Protein AF-A0A2M7T6A9-F1 (afdb_monomer)

Foldseek 3Di:
DKDKDWAAAQDFQQLAKDKDKDFDPLAPQQNQQKWKAWPVRHTFDWDWGDPDGRIIMIITGPRDGTRDMTMMDIDGNDPPHGRDPPDCVNVSRVVNVPDDDD

Sequence (102 aa):
MIITVTEPIGLKRVDEPVEVAFTSDKVKPQGEDIRVTDENDIEIPCQVKVIGAGSYKISFFAQAEPYSTRNYHLYFNNPSALKPDYGAMYSALDNQAKTWQT

Solvent-accessible surface area (backbone atoms only — not comparable to full-atom values): 6118 Å² total; per-residue (Å²): 88,83,46,79,49,71,35,86,82,59,52,74,40,55,90,47,70,44,77,48,75,52,74,46,89,59,49,50,95,70,41,34,29,58,44,41,19,42,86,84,70,49,77,45,69,65,44,68,44,73,79,51,94,48,26,40,35,37,37,31,60,67,60,33,46,51,63,33,73,49,55,31,38,46,46,60,62,41,92,85,50,63,64,80,84,63,68,75,57,54,62,52,53,72,67,57,71,80,66,83,84,133

Organism: NCBI:txid1973895

Mean predicted aligned error: 6.65 Å

Radius of gyration: 13.57 Å; Cα contacts (8 Å, |Δi|>4): 205; chains: 1; bounding box: 34×26×33 Å

pLDDT: mean 83.26, std 14.89, range [32.94, 94.75]

Structure (mmCIF, N/CA/C/O backbone):
data_AF-A0A2M7T6A9-F1
#
_entry.id   AF-A0A2M7T6A9-F1
#
loop_
_atom_site.group_PDB
_atom_site.id
_atom_site.type_symbol
_atom_site.label_atom_id
_atom_site.label_alt_id
_atom_site.label_comp_id
_atom_site.label_asym_id
_atom_site.label_entity_id
_atom_site.label_seq_id
_atom_site.pdbx_PDB_ins_code
_atom_site.Cartn_x
_atom_site.Cartn_y
_atom_site.Cartn_z
_atom_site.occupancy
_atom_site.B_iso_or_equiv
_atom_site.auth_seq_id
_atom_site.auth_comp_id
_atom_site.auth_asym_id
_atom_site.auth_atom_id
_atom_site.pdbx_PDB_model_num
ATOM 1 N N . MET A 1 1 ? -7.876 5.430 -2.610 1.00 89.31 1 MET A N 1
ATOM 2 C CA . MET A 1 1 ? -6.840 6.462 -2.876 1.00 89.31 1 MET A CA 1
ATOM 3 C C . MET A 1 1 ? -5.893 5.911 -3.932 1.00 89.31 1 MET A C 1
ATOM 5 O O . MET A 1 1 ? -5.686 4.708 -3.926 1.00 89.31 1 MET A O 1
ATOM 9 N N . ILE A 1 2 ? -5.368 6.739 -4.839 1.00 90.94 2 ILE A N 1
ATOM 10 C CA . ILE A 1 2 ? -4.418 6.299 -5.877 1.00 90.94 2 ILE A CA 1
ATOM 11 C C . ILE A 1 2 ? -3.000 6.682 -5.443 1.00 90.94 2 ILE A C 1
ATOM 13 O O . ILE A 1 2 ? -2.791 7.791 -4.951 1.00 90.94 2 ILE A O 1
ATOM 17 N N . ILE A 1 3 ? -2.052 5.764 -5.611 1.00 89.75 3 ILE A N 1
ATOM 18 C CA . ILE A 1 3 ? -0.621 5.957 -5.375 1.00 89.75 3 ILE A CA 1
ATOM 19 C C . ILE A 1 3 ? 0.086 5.753 -6.714 1.00 89.75 3 ILE A C 1
ATOM 21 O O . ILE A 1 3 ? 0.054 4.657 -7.266 1.00 89.75 3 ILE A O 1
ATOM 25 N N . THR A 1 4 ? 0.732 6.792 -7.232 1.00 89.62 4 THR A N 1
ATOM 26 C CA . THR A 1 4 ? 1.494 6.713 -8.484 1.00 89.62 4 THR A CA 1
ATOM 27 C C . THR A 1 4 ? 2.976 6.578 -8.164 1.00 89.62 4 THR A C 1
ATOM 29 O O . THR A 1 4 ? 3.549 7.440 -7.498 1.00 89.62 4 THR A O 1
ATOM 32 N N . VAL A 1 5 ? 3.596 5.501 -8.643 1.00 85.88 5 VAL A N 1
ATOM 33 C CA . VAL A 1 5 ? 5.030 5.237 -8.497 1.00 85.88 5 VAL A CA 1
ATOM 34 C C . VAL A 1 5 ? 5.675 5.326 -9.872 1.00 85.88 5 VAL A C 1
ATOM 36 O O . VAL A 1 5 ? 5.260 4.635 -10.799 1.00 85.88 5 VAL A O 1
ATOM 39 N N . THR A 1 6 ? 6.695 6.170 -10.001 1.00 87.81 6 THR A N 1
ATOM 40 C CA . THR A 1 6 ? 7.451 6.349 -11.245 1.00 87.81 6 THR A CA 1
ATOM 41 C C . THR A 1 6 ? 8.903 5.963 -11.019 1.00 87.81 6 THR A C 1
ATOM 43 O O . THR A 1 6 ? 9.532 6.458 -10.085 1.00 87.81 6 THR A O 1
ATOM 46 N N . GLU A 1 7 ? 9.437 5.116 -11.894 1.00 86.81 7 GLU A N 1
ATOM 47 C CA . GLU A 1 7 ? 10.857 4.787 -11.973 1.00 86.81 7 GLU A CA 1
ATOM 48 C C . GLU A 1 7 ? 11.509 5.684 -13.038 1.00 86.81 7 GLU A C 1
ATOM 50 O O . GLU A 1 7 ? 11.184 5.556 -14.217 1.00 86.81 7 GLU A O 1
ATOM 55 N N . PRO A 1 8 ? 12.374 6.643 -12.661 1.00 84.25 8 PRO A N 1
ATOM 56 C CA . PRO A 1 8 ? 12.853 7.641 -13.610 1.00 84.25 8 PRO A CA 1
ATOM 57 C C . PRO A 1 8 ? 14.231 7.330 -14.207 1.00 84.25 8 PRO A C 1
ATOM 59 O O . PRO A 1 8 ? 14.657 8.051 -15.109 1.00 84.25 8 PRO A O 1
ATOM 62 N N . ILE A 1 9 ? 14.964 6.327 -13.702 1.00 84.88 9 ILE A N 1
ATOM 63 C CA . ILE A 1 9 ? 16.390 6.140 -14.023 1.00 84.88 9 ILE A CA 1
ATOM 64 C C . ILE A 1 9 ? 16.711 4.850 -14.784 1.00 84.88 9 ILE A C 1
ATOM 66 O O . ILE A 1 9 ? 17.884 4.558 -15.009 1.00 84.88 9 ILE A O 1
ATOM 70 N N . GLY A 1 10 ? 15.703 4.109 -15.236 1.00 85.25 10 GLY A N 1
ATOM 71 C CA . GLY A 1 10 ? 15.871 2.932 -16.081 1.00 85.25 10 GLY A CA 1
ATOM 72 C C . GLY A 1 10 ? 16.300 1.680 -15.325 1.00 85.25 10 GLY A C 1
ATOM 73 O O . GLY A 1 10 ? 16.876 0.774 -15.928 1.00 85.25 10 GLY A O 1
ATOM 74 N N . LEU A 1 11 ? 16.058 1.617 -14.015 1.00 83.12 11 LEU A N 1
ATOM 75 C CA . LEU A 1 11 ? 16.402 0.460 -13.195 1.00 83.12 11 LEU A CA 1
ATOM 76 C C . LEU A 1 11 ? 15.178 -0.391 -12.884 1.00 83.12 11 LEU A C 1
ATOM 78 O O . LEU A 1 11 ? 14.092 0.111 -12.621 1.00 83.12 11 LEU A O 1
ATOM 82 N N . LYS A 1 12 ? 15.377 -1.709 -12.848 1.00 83.25 12 LYS A N 1
ATOM 83 C CA . LYS A 1 12 ? 14.363 -2.635 -12.352 1.00 83.25 12 LYS A CA 1
ATOM 84 C C . LYS A 1 12 ? 14.397 -2.647 -10.825 1.00 83.25 12 LYS A C 1
ATOM 86 O O . LYS A 1 12 ? 15.380 -3.099 -10.242 1.00 83.25 12 LYS A O 1
ATOM 91 N N . ARG A 1 13 ? 13.324 -2.174 -10.190 1.00 77.06 13 ARG A N 1
ATOM 92 C CA . ARG A 1 13 ? 13.193 -2.032 -8.730 1.00 77.06 13 ARG A CA 1
ATOM 93 C C . ARG A 1 13 ? 12.034 -2.885 -8.226 1.00 77.06 13 ARG A C 1
ATOM 95 O O . ARG A 1 13 ? 10.938 -2.395 -7.955 1.00 77.06 13 ARG A O 1
ATOM 102 N N . VAL A 1 14 ? 12.269 -4.195 -8.167 1.00 78.75 14 VAL A N 1
ATOM 103 C CA . VAL A 1 14 ? 11.262 -5.174 -7.717 1.00 78.75 14 VAL A CA 1
ATOM 104 C C . VAL A 1 14 ? 11.345 -5.500 -6.230 1.00 78.75 14 VAL A C 1
ATOM 106 O O . VAL A 1 14 ? 10.320 -5.824 -5.640 1.00 78.75 14 VAL A O 1
ATOM 109 N N . ASP A 1 15 ? 12.521 -5.322 -5.628 1.00 75.50 15 ASP A N 1
ATOM 110 C CA . ASP A 1 15 ? 12.798 -5.618 -4.215 1.00 75.50 15 ASP A CA 1
ATOM 111 C C . ASP A 1 15 ? 12.989 -4.342 -3.377 1.00 75.50 15 ASP A C 1
ATOM 113 O O . ASP A 1 15 ? 13.540 -4.382 -2.279 1.00 75.50 15 ASP A O 1
ATOM 117 N N . GLU A 1 16 ? 12.572 -3.185 -3.900 1.00 75.50 16 GLU A N 1
ATOM 118 C CA . GLU A 1 16 ? 12.612 -1.917 -3.170 1.00 75.50 16 GLU A CA 1
ATOM 119 C C . GLU A 1 16 ? 11.213 -1.577 -2.634 1.00 75.50 16 GLU A C 1
ATOM 121 O O . GLU A 1 16 ? 10.263 -1.474 -3.422 1.00 75.50 16 GLU A O 1
ATOM 126 N N . PRO A 1 17 ? 11.049 -1.419 -1.307 1.00 84.19 17 PRO A N 1
ATOM 127 C CA . PRO A 1 17 ? 9.767 -1.052 -0.738 1.00 84.19 17 PRO A CA 1
ATOM 128 C C . PRO A 1 17 ? 9.476 0.431 -0.984 1.00 84.19 17 PRO A C 1
ATOM 130 O O . PRO A 1 17 ? 10.326 1.299 -0.793 1.00 84.19 17 PRO A O 1
ATOM 133 N N . VAL A 1 18 ? 8.237 0.725 -1.353 1.00 87.88 18 VAL A N 1
ATOM 134 C CA . VAL A 1 18 ? 7.676 2.073 -1.381 1.00 87.88 18 VAL A CA 1
ATOM 135 C C . VAL A 1 18 ? 6.962 2.320 -0.065 1.00 87.88 18 VAL A C 1
ATOM 137 O O . VAL A 1 18 ? 6.149 1.498 0.356 1.00 87.88 18 VAL A O 1
ATOM 140 N N . GLU A 1 19 ? 7.243 3.460 0.566 1.00 91.12 19 GLU A N 1
ATOM 141 C CA . GLU A 1 19 ? 6.530 3.920 1.756 1.00 91.12 19 GLU A CA 1
ATOM 142 C C . GLU A 1 19 ? 5.531 5.026 1.406 1.00 91.12 19 GLU A C 1
ATOM 144 O O . GLU A 1 19 ? 5.864 6.002 0.735 1.00 91.12 19 GLU A O 1
ATOM 149 N N . VAL A 1 20 ? 4.307 4.910 1.916 1.00 90.69 20 VAL A N 1
ATOM 150 C CA . VAL A 1 20 ? 3.254 5.917 1.772 1.00 90.69 20 VAL A CA 1
ATOM 151 C C . VAL A 1 20 ? 2.688 6.240 3.144 1.00 90.69 20 VAL A C 1
ATOM 153 O O . VAL A 1 20 ? 2.184 5.362 3.841 1.00 90.69 20 VAL A O 1
ATOM 156 N N . ALA A 1 21 ? 2.751 7.511 3.533 1.00 93.44 21 ALA A N 1
ATOM 157 C CA . ALA A 1 21 ? 2.122 8.008 4.749 1.00 93.44 21 ALA A CA 1
ATOM 158 C C . ALA A 1 21 ? 0.845 8.778 4.407 1.00 93.44 21 ALA A C 1
ATOM 160 O O . ALA A 1 21 ? 0.831 9.594 3.486 1.00 93.44 21 ALA A O 1
ATOM 161 N N . PHE A 1 22 ? -0.225 8.536 5.157 1.00 92.69 22 PHE A N 1
ATOM 162 C CA . PHE A 1 22 ? -1.489 9.246 4.990 1.00 92.69 22 PHE A CA 1
ATOM 163 C C . PHE A 1 22 ? -2.267 9.310 6.307 1.00 92.69 22 PHE A C 1
ATOM 165 O O . PHE A 1 22 ? -1.963 8.597 7.269 1.00 92.69 22 PHE A O 1
ATOM 172 N N . THR A 1 23 ? -3.279 10.175 6.345 1.00 93.50 23 THR A N 1
ATOM 173 C CA . THR A 1 23 ? -4.183 10.321 7.486 1.00 93.50 23 THR A CA 1
ATOM 174 C C . THR A 1 23 ? -5.619 9.985 7.097 1.00 93.50 23 THR A C 1
ATOM 176 O O . THR A 1 23 ? -6.069 10.296 5.992 1.00 93.50 23 THR A O 1
ATOM 179 N N . SER A 1 24 ? -6.346 9.312 7.989 1.00 93.38 24 SER A N 1
ATOM 180 C CA . SER A 1 24 ? -7.762 8.998 7.812 1.00 93.38 24 SER A CA 1
ATOM 181 C C . SER A 1 24 ? -8.434 8.648 9.140 1.00 93.38 24 SER A C 1
ATOM 183 O O . SER A 1 24 ? -7.874 7.935 9.966 1.00 93.38 24 SER A O 1
ATOM 185 N N . ASP A 1 25 ? -9.667 9.113 9.312 1.00 92.25 25 ASP A N 1
ATOM 186 C CA . ASP A 1 25 ? -10.582 8.776 10.407 1.00 92.25 25 ASP A CA 1
ATOM 187 C C . ASP A 1 25 ? -11.459 7.545 10.107 1.00 92.25 25 ASP A C 1
ATOM 189 O O . ASP A 1 25 ? -12.185 7.066 10.976 1.00 92.25 25 ASP A O 1
ATOM 193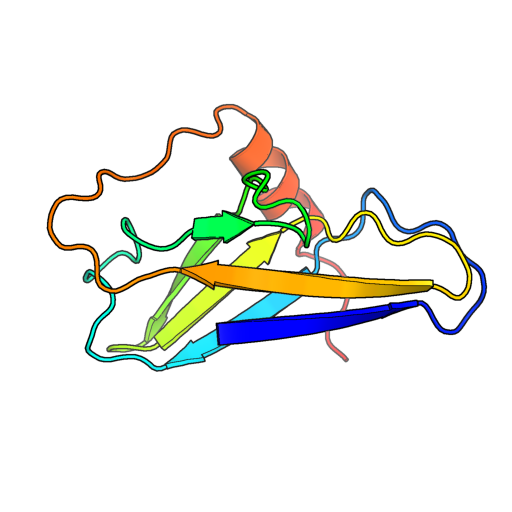 N N . LYS A 1 26 ? -11.396 7.030 8.874 1.00 92.50 26 LYS A N 1
ATOM 194 C CA . LYS A 1 26 ? -12.217 5.909 8.381 1.00 92.50 26 LYS A CA 1
ATOM 195 C C . LYS A 1 26 ? -11.507 4.561 8.426 1.00 92.50 26 LYS A C 1
ATOM 197 O O . LYS A 1 26 ? -12.120 3.532 8.159 1.00 92.50 26 LYS A O 1
ATOM 202 N N . VAL A 1 27 ? -10.211 4.576 8.705 1.00 92.25 27 VAL A N 1
ATOM 203 C CA . VAL A 1 27 ? -9.379 3.381 8.819 1.00 92.25 27 VAL A CA 1
ATOM 204 C C . VAL A 1 27 ? -9.550 2.799 10.220 1.00 92.25 27 VAL A C 1
ATOM 206 O O . VAL A 1 27 ? -9.688 3.534 11.200 1.00 92.25 27 VAL A O 1
ATOM 209 N N . LYS A 1 28 ? -9.518 1.470 10.345 1.00 91.25 28 LYS A N 1
ATOM 210 C CA . LYS A 1 28 ? -9.550 0.828 11.663 1.00 91.25 28 LYS A CA 1
ATOM 211 C C . LYS A 1 28 ? -8.359 1.262 12.535 1.00 91.25 28 LYS A C 1
ATOM 213 O O . LYS A 1 28 ? -7.304 1.623 12.009 1.00 91.25 28 LYS A O 1
ATOM 218 N N . PRO A 1 29 ? -8.460 1.192 13.876 1.00 87.88 29 PRO A N 1
ATOM 219 C CA . PRO A 1 29 ? -7.406 1.680 14.769 1.00 87.88 29 PRO A CA 1
ATOM 220 C C . PRO A 1 29 ? -6.005 1.122 14.486 1.00 87.88 29 PRO A C 1
ATOM 222 O O . PRO A 1 29 ? -5.030 1.827 14.716 1.00 87.88 29 PRO A O 1
ATOM 225 N N . GLN A 1 30 ? -5.895 -0.107 13.966 1.00 88.25 30 GLN A N 1
ATOM 226 C CA . GLN A 1 30 ? -4.613 -0.730 13.613 1.00 88.25 30 GLN A CA 1
ATOM 227 C C . GLN A 1 30 ? -4.392 -0.864 12.099 1.00 88.25 30 GLN A C 1
ATOM 229 O O . GLN A 1 30 ? -3.476 -1.562 11.668 1.00 88.25 30 GLN A O 1
ATOM 234 N N . GLY A 1 31 ? -5.226 -0.211 11.284 1.00 87.81 31 GLY A N 1
ATOM 235 C CA . GLY A 1 31 ? -5.141 -0.275 9.827 1.00 87.81 31 GLY A CA 1
ATOM 236 C C . GLY A 1 31 ? -5.436 -1.656 9.244 1.00 87.81 31 GLY A C 1
ATOM 237 O O . GLY A 1 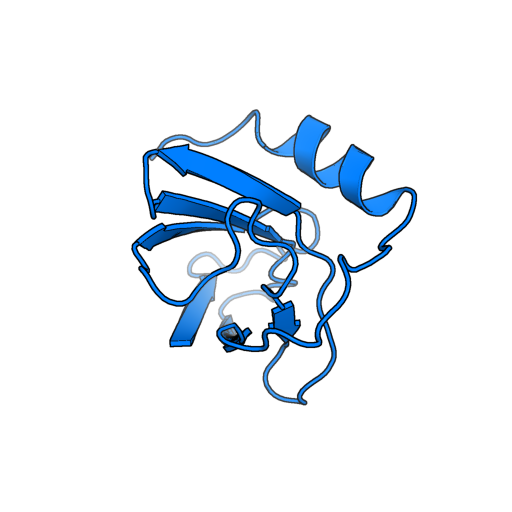31 ? -4.944 -1.990 8.172 1.00 87.81 31 GLY A O 1
ATOM 238 N N . GLU A 1 32 ? -6.216 -2.479 9.949 1.00 90.56 32 GLU A N 1
ATOM 239 C CA . GLU A 1 32 ? -6.493 -3.871 9.567 1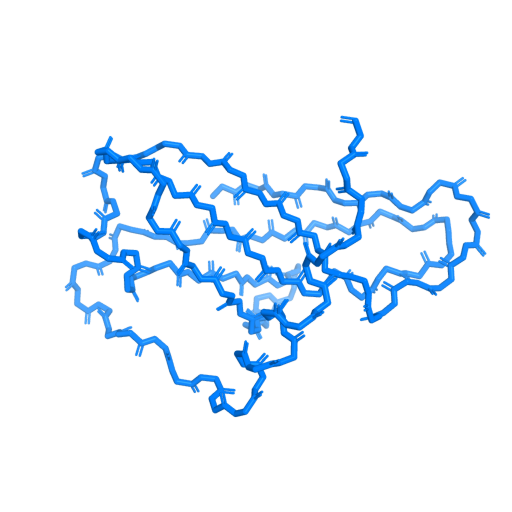.00 90.56 32 GLU A CA 1
ATOM 240 C C . GLU A 1 32 ? -7.303 -3.991 8.268 1.00 90.56 32 GLU A C 1
ATOM 242 O O . GLU A 1 32 ? -7.250 -5.013 7.586 1.00 90.56 32 GLU A O 1
ATOM 247 N N . ASP A 1 33 ? -8.059 -2.954 7.922 1.00 93.50 33 ASP A N 1
ATOM 248 C CA . ASP A 1 33 ? -8.887 -2.881 6.721 1.00 93.50 33 ASP A CA 1
ATOM 249 C C . ASP A 1 33 ? -8.161 -2.277 5.511 1.00 93.50 33 ASP A C 1
ATOM 251 O O . ASP A 1 33 ? -8.743 -2.222 4.430 1.00 93.50 33 ASP A O 1
ATOM 255 N N . ILE A 1 34 ? -6.903 -1.851 5.669 1.00 93.44 34 ILE A N 1
ATOM 256 C CA . ILE A 1 34 ? -6.104 -1.322 4.564 1.00 93.44 34 ILE A CA 1
ATOM 257 C C . ILE A 1 34 ? -5.719 -2.452 3.604 1.00 93.44 34 ILE A C 1
ATOM 259 O O . ILE A 1 34 ? -5.253 -3.511 4.031 1.00 93.44 34 ILE A O 1
ATOM 263 N N . ARG A 1 35 ? -5.893 -2.210 2.302 1.00 93.88 35 ARG A N 1
ATOM 264 C CA . ARG A 1 35 ? -5.440 -3.067 1.199 1.00 93.88 35 ARG A CA 1
ATOM 265 C C . ARG A 1 35 ? -4.778 -2.242 0.115 1.00 93.88 35 ARG A C 1
ATOM 267 O O . ARG A 1 35 ? -5.267 -1.162 -0.210 1.00 93.88 35 ARG A O 1
ATOM 274 N N . VAL A 1 36 ? -3.708 -2.776 -0.459 1.00 93.62 36 VAL A N 1
ATOM 275 C CA . VAL A 1 36 ? -3.075 -2.235 -1.663 1.00 93.62 36 VAL A CA 1
ATOM 276 C C . VAL A 1 36 ? -3.365 -3.194 -2.808 1.00 93.62 36 VAL A C 1
ATOM 278 O O . VAL A 1 36 ? -3.194 -4.396 -2.639 1.00 93.62 36 VAL A O 1
ATOM 281 N N . THR A 1 37 ? -3.787 -2.692 -3.962 1.00 94.19 37 THR A N 1
ATOM 282 C CA . THR A 1 37 ? -3.848 -3.475 -5.203 1.00 94.19 37 THR A CA 1
ATOM 283 C C . THR A 1 37 ? -3.081 -2.777 -6.315 1.00 94.19 37 THR A C 1
ATOM 285 O O . THR A 1 37 ? -2.826 -1.572 -6.239 1.00 94.19 37 THR A O 1
ATOM 288 N N . ASP A 1 38 ? -2.723 -3.521 -7.355 1.00 92.06 38 ASP A N 1
ATOM 289 C CA . ASP A 1 38 ? -2.250 -2.947 -8.614 1.00 92.06 38 ASP A CA 1
ATOM 290 C C . ASP A 1 38 ? -3.418 -2.469 -9.507 1.00 92.06 38 ASP A C 1
ATOM 292 O O . ASP A 1 38 ? -4.585 -2.440 -9.096 1.00 92.06 38 ASP A O 1
ATOM 296 N N . GLU A 1 39 ? -3.094 -2.080 -10.742 1.00 90.81 39 GLU A N 1
ATOM 297 C CA . GLU A 1 39 ? -4.049 -1.630 -11.767 1.00 90.81 39 GLU A CA 1
ATOM 298 C C . GLU A 1 39 ? -5.005 -2.734 -12.252 1.00 90.81 39 GLU A C 1
ATOM 300 O O . GLU A 1 39 ? -6.015 -2.425 -12.879 1.00 90.81 39 GLU A O 1
ATOM 305 N N . ASN A 1 40 ? -4.705 -4.003 -11.958 1.00 91.69 40 ASN A N 1
ATOM 306 C CA . ASN A 1 40 ? -5.527 -5.163 -12.302 1.00 91.69 40 ASN A CA 1
ATOM 307 C C . ASN A 1 40 ? -6.350 -5.663 -11.102 1.00 91.69 40 ASN A C 1
ATOM 309 O O . ASN A 1 40 ? -6.868 -6.780 -11.143 1.00 91.69 40 ASN A O 1
ATOM 313 N N . ASP A 1 41 ? -6.433 -4.868 -10.028 1.00 91.50 41 ASP A N 1
ATOM 314 C CA . ASP A 1 41 ? -7.073 -5.220 -8.756 1.00 91.50 41 ASP A CA 1
ATOM 315 C C . ASP A 1 41 ? -6.484 -6.484 -8.094 1.00 91.50 41 ASP A C 1
ATOM 317 O O . ASP A 1 41 ? -7.132 -7.146 -7.280 1.00 91.50 41 ASP A O 1
ATOM 321 N N . ILE A 1 42 ? -5.222 -6.808 -8.397 1.00 91.69 42 ILE A N 1
ATOM 322 C CA . ILE A 1 42 ? -4.483 -7.874 -7.717 1.00 91.69 42 ILE A CA 1
ATOM 323 C C . ILE A 1 42 ? -3.929 -7.310 -6.412 1.00 91.69 42 ILE A C 1
ATOM 325 O O . ILE A 1 42 ? -3.210 -6.310 -6.409 1.00 91.69 42 ILE A O 1
ATOM 329 N N . GLU A 1 43 ? -4.255 -7.957 -5.293 1.00 90.69 43 GLU A N 1
ATOM 330 C CA . GLU A 1 43 ? -3.797 -7.541 -3.968 1.00 90.69 43 GLU A CA 1
ATOM 331 C C . GLU A 1 43 ? -2.274 -7.668 -3.832 1.00 90.69 43 GLU A C 1
ATOM 333 O O . GLU A 1 43 ? -1.685 -8.723 -4.075 1.00 90.69 43 GLU A O 1
ATOM 338 N N . ILE A 1 44 ? -1.643 -6.572 -3.413 1.00 90.50 44 ILE A N 1
ATOM 339 C CA . ILE A 1 44 ? -0.212 -6.469 -3.168 1.00 90.50 44 ILE A CA 1
ATOM 340 C C . ILE A 1 44 ? 0.029 -6.556 -1.659 1.00 90.50 44 ILE A C 1
ATOM 342 O O . ILE A 1 44 ? -0.491 -5.725 -0.907 1.00 90.50 44 ILE A O 1
ATOM 346 N N . PRO A 1 45 ? 0.847 -7.518 -1.202 1.00 90.81 45 PRO A N 1
ATOM 347 C CA . PRO A 1 45 ? 1.254 -7.614 0.191 1.00 90.81 45 PRO A CA 1
ATOM 348 C C . PRO A 1 45 ? 1.834 -6.296 0.704 1.00 90.81 45 PRO A C 1
ATOM 350 O O . PRO A 1 45 ? 2.778 -5.745 0.131 1.00 90.81 45 PRO A O 1
ATOM 353 N N . CYS A 1 46 ? 1.277 -5.804 1.808 1.00 90.00 46 CYS A N 1
ATOM 354 C CA . CYS A 1 46 ? 1.689 -4.543 2.403 1.00 90.00 46 CYS A CA 1
ATOM 355 C C . CYS A 1 46 ? 1.828 -4.641 3.922 1.00 90.00 46 CYS A C 1
ATOM 357 O O . CYS A 1 46 ? 1.059 -5.319 4.612 1.00 90.00 46 CYS A O 1
ATOM 359 N N . GLN A 1 47 ? 2.781 -3.888 4.455 1.00 90.19 47 GLN A N 1
ATOM 360 C CA . GLN A 1 47 ? 2.924 -3.646 5.877 1.00 90.19 47 GLN A CA 1
ATOM 361 C C . GLN A 1 47 ? 2.264 -2.329 6.247 1.00 90.19 47 GLN A C 1
ATOM 363 O O . GLN A 1 47 ? 2.503 -1.311 5.610 1.00 90.19 47 GLN A O 1
ATOM 368 N N . VAL A 1 48 ? 1.455 -2.348 7.302 1.00 90.81 48 VAL A N 1
ATOM 369 C CA . VAL A 1 48 ? 0.787 -1.158 7.826 1.00 90.81 48 VAL A CA 1
ATOM 370 C C . VAL A 1 48 ? 1.301 -0.892 9.232 1.00 90.81 48 VAL A C 1
ATOM 372 O O . VAL A 1 48 ? 1.314 -1.787 10.079 1.00 90.81 48 VAL A O 1
ATOM 375 N N . LYS A 1 49 ? 1.714 0.348 9.483 1.00 91.25 49 LYS A N 1
ATOM 376 C CA . LYS A 1 49 ? 2.170 0.825 10.786 1.00 91.25 49 LYS A CA 1
ATOM 377 C C . LYS A 1 49 ? 1.408 2.084 11.174 1.00 91.25 49 LYS A C 1
ATOM 379 O O . LYS A 1 49 ? 1.382 3.058 10.425 1.00 91.25 49 LYS A O 1
ATOM 384 N N . VAL A 1 50 ? 0.835 2.086 12.372 1.00 92.62 50 VAL A N 1
ATOM 385 C CA . VAL A 1 50 ? 0.248 3.291 12.967 1.00 92.62 50 VAL A CA 1
ATOM 386 C C . VAL A 1 50 ? 1.385 4.199 13.432 1.00 92.62 50 VAL A C 1
ATOM 388 O O . VAL A 1 50 ? 2.256 3.774 14.191 1.00 92.62 50 VAL A O 1
ATOM 391 N N . ILE A 1 51 ? 1.397 5.441 12.952 1.00 93.81 51 ILE A N 1
ATOM 392 C CA . ILE A 1 51 ? 2.424 6.449 13.273 1.00 93.81 51 ILE A CA 1
ATOM 393 C C . ILE A 1 51 ? 1.864 7.635 14.073 1.00 93.81 51 ILE A C 1
ATOM 395 O O . ILE A 1 51 ? 2.611 8.526 14.463 1.00 93.81 51 ILE A O 1
ATOM 399 N N . GLY A 1 52 ? 0.557 7.647 14.338 1.00 91.00 52 GLY A N 1
ATOM 400 C CA . GLY A 1 52 ? -0.142 8.660 15.126 1.00 91.00 52 GLY A CA 1
ATOM 401 C C . GLY A 1 52 ? -1.650 8.405 15.134 1.00 91.00 52 GLY A C 1
ATOM 402 O O . GLY A 1 52 ? -2.128 7.479 14.480 1.00 91.00 52 GLY A O 1
ATOM 403 N N . ALA A 1 53 ? -2.412 9.220 15.865 1.00 91.00 53 ALA A N 1
ATOM 404 C CA . ALA A 1 53 ? -3.870 9.110 15.889 1.00 91.00 53 ALA A CA 1
ATOM 405 C C . ALA A 1 53 ? -4.454 9.401 14.495 1.00 91.00 53 ALA A C 1
ATOM 407 O O . ALA A 1 53 ? -4.348 10.522 14.005 1.00 91.00 53 ALA A O 1
ATOM 408 N N . GLY A 1 54 ? -5.034 8.380 13.856 1.00 91.56 54 GLY A N 1
ATOM 409 C CA . GLY A 1 54 ? -5.536 8.473 12.482 1.00 91.56 54 GLY A CA 1
ATOM 410 C C . GLY A 1 54 ? -4.438 8.620 11.424 1.00 91.56 54 GLY A C 1
ATOM 411 O O . GLY A 1 54 ? -4.745 9.008 10.301 1.00 91.56 54 GLY A O 1
ATOM 412 N N . SER A 1 55 ? -3.175 8.332 11.760 1.00 94.56 55 SER A N 1
ATOM 413 C CA . SER A 1 55 ? -2.031 8.439 10.846 1.00 94.56 55 SER A CA 1
ATOM 414 C C . SER A 1 55 ? -1.391 7.077 10.623 1.00 94.56 55 SER A C 1
ATOM 416 O O . SER A 1 55 ? -0.982 6.401 11.573 1.00 94.56 55 SER A O 1
ATOM 418 N N . TYR A 1 56 ? -1.234 6.708 9.357 1.00 93.75 56 TYR A N 1
ATOM 419 C CA . TYR A 1 56 ? -0.783 5.386 8.947 1.00 93.75 56 TYR A CA 1
ATOM 420 C C . TYR A 1 56 ? 0.362 5.509 7.952 1.00 93.75 56 TYR A C 1
ATOM 422 O O . TYR A 1 56 ? 0.375 6.393 7.095 1.00 93.75 56 TYR A O 1
ATOM 430 N N . LYS A 1 57 ? 1.317 4.594 8.067 1.00 93.75 57 LYS A N 1
ATOM 431 C CA . LYS A 1 57 ? 2.364 4.362 7.084 1.00 93.75 57 LYS A CA 1
ATOM 432 C C . LYS A 1 57 ? 2.163 2.979 6.478 1.00 93.75 57 LYS A C 1
ATOM 434 O O . LYS A 1 57 ? 1.972 2.014 7.218 1.00 93.75 57 LYS A O 1
ATOM 439 N N . ILE A 1 58 ? 2.219 2.900 5.158 1.00 92.69 58 ILE A N 1
ATOM 440 C CA . ILE A 1 58 ? 2.105 1.667 4.389 1.00 92.69 58 ILE A CA 1
ATOM 441 C C . ILE A 1 58 ? 3.415 1.442 3.651 1.00 92.69 58 ILE A C 1
ATOM 443 O O . ILE A 1 58 ? 3.898 2.367 3.005 1.00 92.69 58 ILE A O 1
ATOM 447 N N . SER A 1 59 ? 3.944 0.226 3.710 1.00 91.81 59 SER A N 1
ATOM 448 C CA . SER A 1 59 ? 5.126 -0.187 2.956 1.00 91.81 59 SER A CA 1
ATOM 449 C C . SER A 1 59 ? 4.781 -1.390 2.078 1.00 91.81 59 SER A C 1
ATOM 451 O O . SER A 1 59 ? 4.178 -2.344 2.567 1.00 91.81 59 SER A O 1
ATOM 453 N N . PHE A 1 60 ? 5.123 -1.358 0.791 1.00 90.25 60 PHE A N 1
ATOM 454 C CA . PHE A 1 60 ? 4.864 -2.454 -0.158 1.00 90.25 60 PHE A CA 1
ATOM 455 C C . PHE A 1 60 ? 5.859 -2.426 -1.326 1.00 90.25 60 PHE A C 1
ATOM 457 O O . PHE A 1 60 ? 6.467 -1.394 -1.590 1.00 90.25 60 PHE A O 1
ATOM 464 N N . PHE A 1 61 ? 6.026 -3.534 -2.049 1.00 88.81 61 PHE A N 1
ATOM 465 C CA . PHE A 1 61 ? 6.919 -3.590 -3.214 1.00 88.81 61 PHE A CA 1
ATOM 466 C C . PHE A 1 61 ? 6.191 -3.156 -4.489 1.00 88.81 61 PHE A C 1
ATOM 468 O O . PHE A 1 61 ? 5.248 -3.811 -4.929 1.00 88.81 61 PHE A O 1
ATOM 475 N N . ALA A 1 62 ? 6.647 -2.068 -5.110 1.00 82.00 62 ALA A N 1
ATOM 476 C CA . ALA A 1 62 ? 6.000 -1.474 -6.282 1.00 82.00 62 ALA A CA 1
ATOM 477 C C . ALA A 1 62 ? 6.416 -2.098 -7.628 1.00 82.00 62 ALA A C 1
ATOM 479 O O . ALA A 1 62 ? 6.111 -1.530 -8.670 1.00 82.00 62 ALA A O 1
ATOM 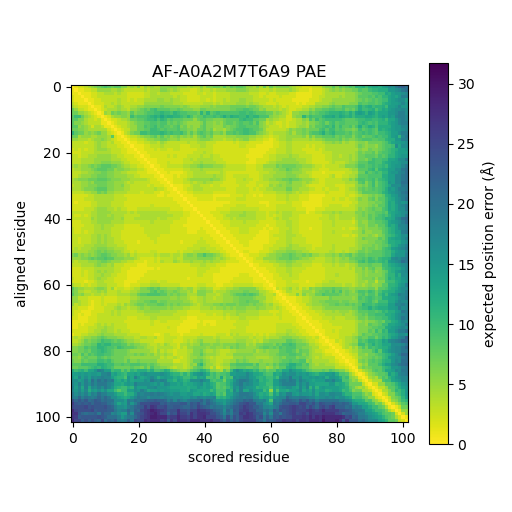480 N N . GLN A 1 63 ? 7.131 -3.233 -7.627 1.00 82.88 63 GLN A N 1
ATOM 481 C CA . GLN A 1 63 ? 7.495 -4.014 -8.825 1.00 82.88 63 GLN A CA 1
ATOM 482 C C . GLN A 1 63 ? 7.795 -3.165 -10.080 1.00 82.88 63 GLN A C 1
ATOM 484 O O . GLN A 1 63 ? 7.265 -3.423 -11.165 1.00 82.88 63 GLN A O 1
ATOM 489 N N . ALA A 1 64 ? 8.592 -2.106 -9.921 1.00 80.56 64 ALA A N 1
ATOM 490 C CA . ALA A 1 64 ? 8.721 -1.084 -10.947 1.00 80.56 64 ALA A CA 1
ATOM 491 C C . ALA A 1 64 ? 9.725 -1.537 -12.014 1.00 80.56 64 ALA A C 1
ATOM 493 O O . ALA A 1 64 ? 10.863 -1.908 -11.706 1.00 80.56 64 ALA A O 1
ATOM 494 N N . GLU A 1 65 ? 9.295 -1.520 -13.274 1.00 87.94 65 GLU A N 1
ATOM 495 C CA . GLU A 1 65 ? 10.164 -1.783 -14.424 1.00 87.94 65 GLU A CA 1
ATOM 496 C C . GLU A 1 65 ? 10.898 -0.488 -14.839 1.00 87.94 65 GLU A C 1
ATOM 498 O O . GLU A 1 65 ? 10.409 0.609 -14.543 1.00 87.94 65 GLU A O 1
ATOM 503 N N . PRO A 1 66 ? 12.041 -0.585 -15.544 1.00 86.94 66 PRO A N 1
ATOM 504 C CA . PRO A 1 66 ? 12.777 0.569 -16.062 1.00 86.94 66 PRO A CA 1
ATOM 505 C C . PRO A 1 66 ? 11.897 1.592 -16.796 1.00 86.94 66 PRO A C 1
ATOM 507 O O . PRO A 1 66 ? 11.161 1.221 -17.712 1.00 86.94 66 PRO A O 1
ATOM 510 N N . TYR A 1 67 ? 12.009 2.875 -16.437 1.00 86.31 67 TYR A N 1
ATOM 511 C CA . TYR A 1 67 ? 11.280 3.995 -17.054 1.00 86.31 67 TYR A CA 1
ATOM 512 C C . TYR A 1 67 ? 9.752 3.840 -17.052 1.00 86.31 67 TYR A C 1
ATOM 514 O O . TYR A 1 67 ? 9.067 4.371 -17.930 1.00 86.31 67 TYR A O 1
ATOM 522 N N . SER A 1 68 ? 9.206 3.089 -16.093 1.00 88.81 68 SER A N 1
ATOM 523 C CA . SER A 1 68 ? 7.769 2.842 -16.000 1.00 88.81 68 SER A CA 1
ATOM 524 C C . SER A 1 68 ? 7.103 3.694 -14.925 1.00 88.81 68 SER A C 1
ATOM 526 O O . SER A 1 68 ? 7.692 4.035 -13.897 1.00 88.81 68 SER A O 1
ATOM 528 N N . THR A 1 69 ? 5.833 4.005 -15.162 1.00 89.62 69 THR A N 1
ATOM 529 C CA . THR A 1 69 ? 4.918 4.514 -14.143 1.00 89.62 69 THR A CA 1
ATOM 530 C C . THR A 1 69 ? 3.866 3.447 -13.891 1.00 89.62 69 THR A C 1
ATOM 532 O O . THR A 1 69 ? 3.306 2.902 -14.841 1.00 89.62 69 THR A O 1
ATOM 535 N N . ARG A 1 70 ? 3.597 3.156 -12.618 1.00 88.50 70 ARG A N 1
ATOM 536 C CA . ARG A 1 70 ? 2.535 2.246 -12.182 1.00 88.50 70 ARG A CA 1
ATOM 537 C C . ARG A 1 70 ? 1.635 2.932 -11.173 1.00 88.50 70 ARG A C 1
ATOM 539 O O . ARG A 1 70 ? 2.115 3.676 -10.313 1.00 88.50 70 ARG A O 1
ATOM 546 N N . ASN A 1 71 ? 0.343 2.647 -11.255 1.00 91.81 71 ASN A N 1
ATOM 547 C CA . ASN A 1 71 ? -0.614 3.064 -10.247 1.00 91.81 71 ASN A CA 1
ATOM 548 C C . ASN A 1 71 ? -0.969 1.906 -9.315 1.00 91.81 71 ASN A C 1
ATOM 550 O O . ASN A 1 71 ? -1.094 0.753 -9.718 1.00 91.81 71 ASN A O 1
ATOM 554 N N . TYR A 1 72 ? -1.151 2.253 -8.050 1.00 93.06 72 TYR A N 1
ATOM 555 C CA . TYR A 1 72 ? -1.622 1.365 -7.004 1.00 93.06 72 TYR A CA 1
ATOM 556 C C . TYR A 1 72 ? -2.868 1.955 -6.368 1.00 93.06 72 TYR A C 1
ATOM 558 O O . TYR A 1 72 ? -2.987 3.174 -6.199 1.00 93.06 72 TYR A O 1
ATOM 566 N N . HIS A 1 73 ? -3.788 1.088 -5.975 1.00 94.75 73 HIS A N 1
ATOM 567 C CA . HIS A 1 73 ? -5.019 1.479 -5.316 1.00 94.75 73 HIS A CA 1
ATOM 568 C C . HIS A 1 73 ? -4.968 1.106 -3.845 1.00 94.75 73 HIS A C 1
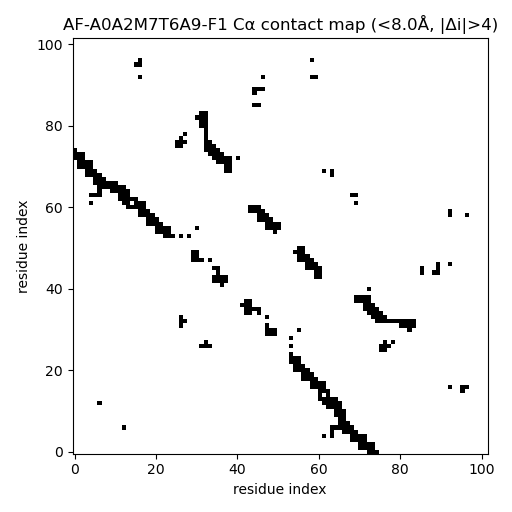ATOM 570 O O . HIS A 1 73 ? -4.746 -0.040 -3.471 1.00 94.75 73 HIS A O 1
ATOM 576 N N . LEU A 1 74 ? -5.196 2.107 -3.006 1.00 94.12 74 LEU A N 1
ATOM 577 C CA . LEU A 1 74 ? -5.341 1.953 -1.574 1.00 94.12 74 LEU A CA 1
ATOM 578 C C . LEU A 1 74 ? -6.826 1.925 -1.206 1.00 94.12 74 LEU A C 1
ATOM 580 O O . LEU A 1 74 ? -7.523 2.941 -1.353 1.00 94.12 74 LEU A O 1
ATOM 584 N N . TYR A 1 75 ? -7.278 0.785 -0.692 1.00 93.56 75 TYR A N 1
ATOM 585 C CA . TYR A 1 75 ? -8.629 0.555 -0.191 1.00 93.56 75 TYR A CA 1
ATOM 586 C C . TYR A 1 75 ? -8.629 0.501 1.340 1.00 93.56 75 TYR A C 1
ATOM 588 O O . TYR A 1 75 ? -7.716 -0.045 1.951 1.00 93.56 75 TYR A O 1
ATOM 596 N N . PHE A 1 76 ? -9.647 1.099 1.952 1.00 93.88 76 PHE A N 1
ATOM 597 C CA . PHE A 1 76 ? -9.916 1.123 3.394 1.00 93.88 76 PHE A CA 1
ATOM 598 C C . PHE A 1 76 ? -11.389 1.511 3.606 1.00 93.88 76 PHE A C 1
ATOM 600 O O . PHE A 1 76 ? -12.126 1.653 2.627 1.00 93.88 76 PHE A O 1
ATOM 607 N N . ASN A 1 77 ? -11.816 1.727 4.854 1.00 92.69 77 ASN A N 1
ATOM 608 C CA . ASN A 1 77 ? -13.200 2.008 5.251 1.00 92.69 77 ASN A CA 1
ATOM 609 C C . ASN A 1 77 ? -14.120 0.782 5.118 1.00 92.69 77 ASN A C 1
ATOM 611 O O . ASN A 1 77 ? -15.300 0.903 4.784 1.00 92.69 77 ASN A O 1
ATOM 615 N N . ASN A 1 78 ? -13.580 -0.412 5.383 1.00 91.12 78 ASN A N 1
ATOM 616 C CA . ASN A 1 78 ? -14.370 -1.638 5.459 1.00 91.12 78 ASN A CA 1
ATOM 617 C C . ASN A 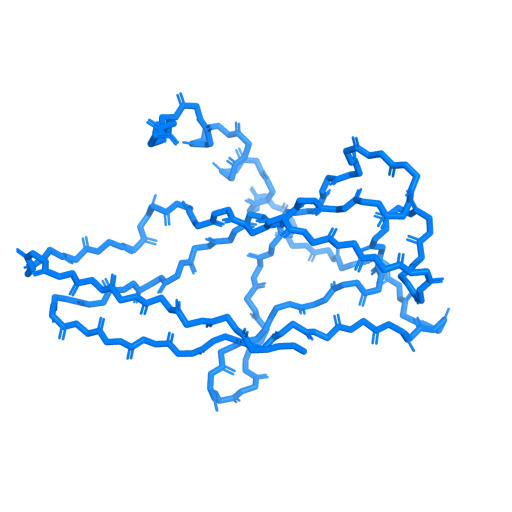1 78 ? -14.384 -2.178 6.902 1.00 91.12 78 ASN A C 1
ATOM 619 O O . ASN A 1 78 ? -13.470 -2.903 7.305 1.00 91.12 78 ASN A O 1
ATOM 623 N N . PRO A 1 79 ? -15.439 -1.903 7.691 1.00 85.00 79 PRO A N 1
ATOM 624 C CA . PRO A 1 79 ? -15.510 -2.346 9.082 1.00 85.00 79 PRO A CA 1
ATOM 625 C C . PRO A 1 79 ? -15.581 -3.875 9.223 1.00 85.00 79 PRO A C 1
ATOM 627 O O . PRO A 1 79 ? -15.207 -4.410 10.267 1.00 85.00 79 PRO A O 1
ATOM 630 N N . SER A 1 80 ? -16.004 -4.589 8.176 1.00 89.50 80 SER A N 1
ATOM 631 C CA . SER A 1 80 ? -16.068 -6.056 8.160 1.00 89.50 80 SER A CA 1
ATOM 632 C C . SER A 1 80 ? -14.759 -6.730 7.736 1.00 89.50 80 SER A C 1
ATOM 634 O O . SER A 1 80 ? -14.609 -7.934 7.931 1.00 89.50 80 SER A O 1
ATOM 636 N N . ALA A 1 81 ? -13.792 -5.977 7.198 1.00 88.56 81 ALA A N 1
ATOM 637 C CA . ALA A 1 81 ? -12.515 -6.540 6.778 1.00 88.56 81 ALA A CA 1
ATOM 638 C C . ALA A 1 81 ? -11.704 -7.024 7.988 1.00 88.56 81 ALA A C 1
ATOM 640 O O . ALA A 1 81 ? -11.557 -6.315 8.992 1.00 88.56 81 ALA A O 1
ATOM 641 N N . LEU A 1 82 ? -11.172 -8.239 7.878 1.00 87.56 82 LEU A N 1
ATOM 642 C CA . LEU A 1 82 ? -10.186 -8.782 8.809 1.00 87.56 82 LEU A CA 1
ATOM 643 C C . LEU A 1 82 ? -8.793 -8.274 8.444 1.00 87.56 82 LEU A C 1
ATOM 645 O O . LEU A 1 82 ? -8.569 -7.842 7.316 1.00 87.56 82 LEU A O 1
ATOM 649 N N . LYS A 1 83 ? -7.845 -8.364 9.377 1.00 85.25 83 LYS A N 1
ATOM 650 C CA . LYS A 1 83 ? -6.437 -8.111 9.064 1.00 85.25 83 LYS A CA 1
ATOM 651 C C . LYS A 1 83 ? -5.965 -9.117 7.999 1.00 85.25 83 LYS A C 1
ATOM 653 O O . LYS A 1 83 ? -6.243 -10.305 8.165 1.00 85.25 83 LYS A O 1
ATOM 658 N N . PRO A 1 84 ? -5.294 -8.676 6.922 1.00 83.88 84 PRO A N 1
ATOM 659 C CA . PRO A 1 84 ? -4.781 -9.592 5.920 1.00 83.88 84 PRO A CA 1
ATOM 660 C C . PRO A 1 84 ? -3.618 -10.401 6.497 1.00 83.88 84 PRO A C 1
ATOM 662 O O . PRO A 1 84 ? -2.843 -9.902 7.317 1.00 83.88 84 PRO A O 1
ATOM 665 N N . ASP A 1 85 ? -3.509 -11.654 6.066 1.00 82.69 85 ASP A N 1
ATOM 666 C CA . ASP A 1 85 ? -2.401 -12.537 6.414 1.00 82.69 85 ASP A CA 1
ATOM 667 C C . ASP A 1 85 ? -1.523 -12.762 5.180 1.00 82.69 85 ASP A C 1
ATOM 669 O O . ASP A 1 85 ? -1.825 -13.583 4.316 1.00 82.69 85 ASP A O 1
ATOM 673 N N . TYR A 1 86 ? -0.441 -11.988 5.092 1.00 80.62 86 TYR A N 1
ATOM 674 C CA . TYR A 1 86 ? 0.566 -12.102 4.036 1.00 80.62 86 TYR A CA 1
ATOM 675 C C . TYR A 1 86 ? 1.737 -13.029 4.422 1.00 80.62 86 TYR A C 1
ATOM 677 O O . TYR A 1 86 ? 2.752 -13.074 3.722 1.00 80.62 86 TYR A O 1
ATOM 685 N N . GLY A 1 87 ? 1.639 -13.757 5.543 1.00 75.38 87 GLY A N 1
ATOM 686 C CA . GLY A 1 87 ? 2.678 -14.676 6.006 1.00 75.38 87 GLY A CA 1
ATOM 687 C C . GLY A 1 87 ? 4.063 -14.024 6.151 1.00 75.38 87 GLY A C 1
ATOM 688 O O . GLY A 1 87 ? 4.206 -12.911 6.660 1.00 75.38 87 GLY A O 1
ATOM 689 N N . ALA A 1 88 ? 5.108 -14.721 5.686 1.00 62.31 88 ALA A N 1
ATOM 690 C CA . ALA A 1 88 ? 6.512 -14.310 5.826 1.00 62.31 88 ALA A CA 1
ATOM 691 C C . ALA A 1 88 ? 6.892 -13.020 5.064 1.00 62.31 88 ALA A C 1
ATOM 693 O O . ALA A 1 88 ? 7.974 -12.476 5.288 1.00 62.31 88 ALA A O 1
ATOM 694 N N . MET A 1 89 ? 6.024 -12.497 4.190 1.00 62.59 89 MET A N 1
ATOM 695 C CA . MET A 1 89 ? 6.302 -11.270 3.430 1.00 62.59 89 MET A CA 1
ATOM 696 C C . MET A 1 89 ? 6.367 -10.021 4.319 1.00 62.59 89 MET A C 1
ATOM 698 O O . MET A 1 89 ? 7.114 -9.092 4.010 1.00 62.59 89 MET A O 1
ATOM 702 N N . TYR A 1 90 ? 5.690 -10.027 5.474 1.00 59.75 90 TYR A N 1
ATOM 703 C CA . TYR A 1 90 ? 5.835 -8.972 6.484 1.00 59.75 90 TYR A CA 1
ATOM 704 C C . TYR A 1 90 ? 7.282 -8.830 6.985 1.00 59.75 90 TYR A C 1
ATOM 706 O O . TYR A 1 90 ? 7.746 -7.721 7.233 1.00 59.75 90 TYR A O 1
ATOM 714 N N . SER A 1 91 ? 8.016 -9.941 7.101 1.00 55.59 91 SER A N 1
ATOM 715 C CA . S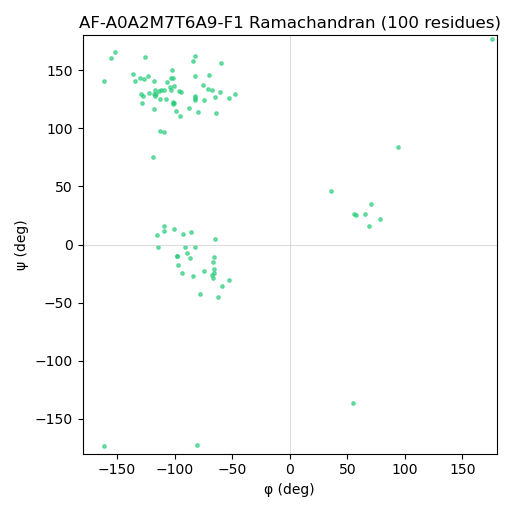ER A 1 91 ? 9.391 -9.959 7.616 1.00 55.59 91 SER A CA 1
ATOM 716 C C . SER A 1 91 ? 10.421 -9.411 6.621 1.00 55.59 91 SER A C 1
ATOM 718 O O . SER A 1 91 ? 11.503 -8.990 7.032 1.00 55.59 91 SER A O 1
ATOM 720 N N . ALA A 1 92 ? 10.106 -9.420 5.322 1.00 59.00 92 ALA A N 1
ATOM 721 C CA . ALA A 1 92 ? 10.967 -8.864 4.279 1.00 59.00 92 ALA A CA 1
ATOM 722 C C . ALA A 1 92 ? 10.878 -7.329 4.231 1.00 59.00 92 ALA A C 1
ATOM 724 O O . ALA A 1 92 ? 11.910 -6.660 4.178 1.00 59.00 92 ALA A O 1
ATOM 725 N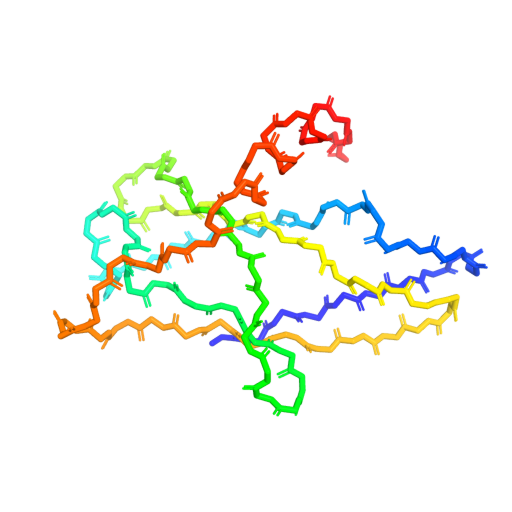 N . LEU A 1 93 ? 9.663 -6.777 4.348 1.00 58.38 93 LEU A N 1
ATOM 726 C CA . LEU A 1 93 ? 9.424 -5.328 4.374 1.00 58.38 93 LEU A CA 1
ATOM 727 C C . LEU A 1 93 ? 10.103 -4.652 5.580 1.00 58.38 93 LEU A C 1
ATOM 729 O O . LEU A 1 93 ? 10.808 -3.658 5.406 1.00 58.38 93 LEU A O 1
ATOM 733 N N . ASP A 1 94 ? 9.991 -5.235 6.778 1.00 55.88 94 ASP A N 1
ATOM 734 C CA . ASP A 1 94 ? 10.580 -4.677 8.009 1.00 55.88 94 ASP 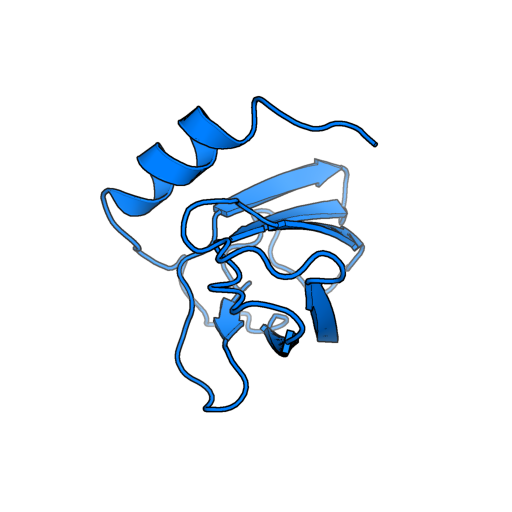A CA 1
ATOM 735 C C . ASP A 1 94 ? 12.125 -4.672 7.998 1.00 55.88 94 ASP A C 1
ATOM 737 O O . ASP A 1 94 ? 12.762 -3.816 8.617 1.00 55.88 94 ASP A O 1
ATOM 741 N N . ASN A 1 95 ? 12.753 -5.615 7.284 1.00 52.12 95 ASN A N 1
ATOM 742 C CA . ASN A 1 95 ? 14.214 -5.706 7.186 1.00 52.12 95 ASN A CA 1
ATOM 743 C C . ASN A 1 95 ? 14.810 -4.788 6.104 1.00 52.12 95 ASN A C 1
ATOM 745 O O . ASN A 1 95 ? 15.958 -4.364 6.250 1.00 52.12 95 ASN A O 1
ATOM 749 N N . GLN A 1 96 ? 14.053 -4.455 5.051 1.00 50.62 96 GLN A N 1
ATOM 750 C CA . GLN A 1 96 ? 14.519 -3.614 3.937 1.00 50.62 96 GLN A CA 1
ATOM 751 C C . GLN A 1 96 ? 14.127 -2.131 4.049 1.00 50.62 96 GLN A C 1
ATOM 753 O O . GLN A 1 96 ? 14.797 -1.291 3.452 1.00 50.62 96 GLN A O 1
ATOM 758 N N . ALA A 1 97 ? 13.142 -1.764 4.880 1.00 44.53 97 ALA A N 1
ATOM 759 C CA . ALA A 1 97 ? 12.762 -0.365 5.146 1.00 44.53 97 ALA A CA 1
ATOM 760 C C . ALA A 1 97 ? 13.851 0.484 5.860 1.00 44.53 97 ALA A C 1
ATOM 762 O O . ALA A 1 97 ? 13.621 1.636 6.222 1.00 44.53 97 ALA A O 1
ATOM 763 N N . LYS A 1 98 ? 15.056 -0.062 6.087 1.00 43.84 98 LYS A N 1
ATOM 764 C CA . LYS A 1 98 ? 16.188 0.631 6.731 1.00 43.84 98 LYS A CA 1
ATOM 765 C C . LYS A 1 98 ? 17.008 1.531 5.806 1.00 43.84 98 LYS A C 1
ATOM 767 O O . LYS A 1 98 ? 17.933 2.184 6.286 1.00 43.84 98 LYS A O 1
ATOM 772 N N . THR A 1 99 ? 16.703 1.599 4.519 1.00 41.12 99 THR A N 1
ATOM 773 C CA . THR A 1 99 ? 17.481 2.403 3.571 1.00 41.12 99 THR A CA 1
ATOM 774 C C . THR A 1 99 ? 16.566 3.301 2.759 1.00 41.12 99 THR A C 1
ATOM 776 O O . THR A 1 99 ? 15.610 2.813 2.171 1.00 41.12 99 THR A O 1
ATOM 779 N N . TRP A 1 100 ? 16.932 4.587 2.726 1.00 35.88 100 TRP A N 1
ATOM 780 C CA . TRP A 1 100 ? 16.330 5.722 2.011 1.00 35.88 100 TRP A CA 1
ATOM 781 C C . TRP A 1 100 ? 15.318 6.557 2.815 1.00 35.88 100 TRP A C 1
ATOM 783 O O . TRP A 1 100 ? 14.106 6.419 2.704 1.00 35.88 100 TRP A O 1
ATOM 793 N N . GLN A 1 101 ? 15.859 7.504 3.590 1.00 32.94 101 GLN A N 1
ATOM 794 C CA . GLN A 1 101 ? 15.235 8.820 3.747 1.00 32.94 101 GLN A CA 1
ATOM 795 C C . GLN A 1 101 ? 15.667 9.667 2.541 1.00 32.94 101 GLN A C 1
ATOM 797 O O . GLN A 1 101 ? 16.864 9.736 2.256 1.00 32.94 101 GLN A O 1
ATOM 802 N N . THR A 1 102 ? 14.713 10.267 1.830 1.00 37.38 102 THR A N 1
ATOM 803 C CA . THR A 1 102 ? 14.964 11.413 0.938 1.00 37.38 102 THR A CA 1
ATOM 804 C C . THR A 1 102 ? 14.978 12.702 1.735 1.00 37.38 102 THR A C 1
ATOM 806 O O . THR A 1 102 ? 14.074 12.834 2.594 1.00 37.38 102 THR A O 1
#

Secondary structure (DSSP, 8-state):
-EEEEE--SS--BSSPEEEEEEE-SSS-TT-TT-EEE-TT-PEEPEEEEEEETTEEEEEEE--BPTT-EEEEEEE---TTPPPP--TTHHHHHHHHTTS---

Nearest PDB structures (foldseek):
  1qfh-assembly1_B  TM=4.844E-01  e=4.070E-02  Dictyostelium discoideum
  3v8o-assembly2_B  TM=5.012E-01  e=1.016E-01  Homo sapiens
  7ouv-assembly1_B  TM=4.677E-01  e=7.209E-02  Homo sapiens
  3rgh-assembly2_B  TM=4.265E-01  e=5.735E-02  Homo sapiens